Protein AF-A0A1Y0G745-F1 (afdb_monomer_lite)

Radius of gyration: 13.47 Å; chains: 1; bounding box: 27×30×32 Å

pLDDT: mean 79.22, std 12.32, range [39.78, 93.0]

Secondary structure (DSSP, 8-state):
--GGGGGGS-GGG--HHHHHHHHHHHHHHTT-SEEEE--GGGT-TTS-TTHHHHHHHHHHHHH-TTPEEEE-GGGHHHHHTT-

Structure (mmCIF, N/CA/C/O backbone):
data_AF-A0A1Y0G745-F1
#
_entry.id   AF-A0A1Y0G745-F1
#
loop_
_atom_site.group_PDB
_atom_site.id
_atom_site.type_symbol
_atom_site.label_atom_id
_atom_site.label_alt_id
_atom_site.label_comp_id
_atom_site.label_asym_id
_atom_site.label_entity_id
_atom_site.label_seq_id
_atom_site.pdbx_PDB_ins_code
_atom_site.Cartn_x
_atom_site.Cartn_y
_atom_site.Cartn_z
_atom_site.occupancy
_atom_site.B_iso_or_equiv
_atom_site.auth_seq_id
_atom_site.auth_comp_id
_atom_site.auth_asym_id
_atom_site.auth_atom_id
_atom_site.pdbx_PDB_model_num
ATOM 1 N N . MET A 1 1 ? 12.375 10.369 -10.911 1.00 44.25 1 MET A N 1
ATOM 2 C CA . MET A 1 1 ? 11.001 10.271 -11.444 1.00 44.25 1 MET A CA 1
ATOM 3 C C . MET A 1 1 ? 10.116 11.146 -10.582 1.00 44.25 1 MET A C 1
ATOM 5 O O . MET A 1 1 ? 10.125 10.993 -9.368 1.00 44.25 1 MET A O 1
ATOM 9 N N . THR A 1 2 ? 9.468 12.138 -11.177 1.00 43.62 2 THR A N 1
ATOM 10 C CA . THR A 1 2 ? 8.615 13.102 -10.479 1.00 43.62 2 THR A CA 1
ATOM 11 C C . T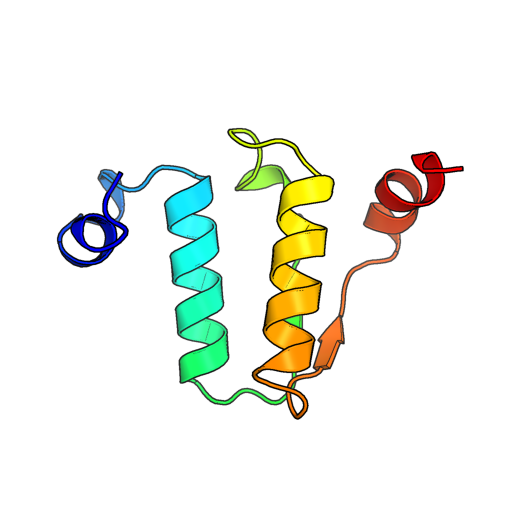HR A 1 2 ? 7.261 12.463 -10.181 1.00 43.62 2 THR A C 1
ATOM 13 O O . 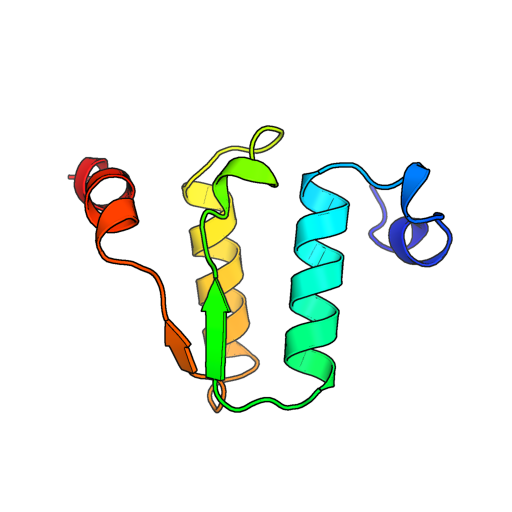THR A 1 2 ? 6.592 11.973 -11.081 1.00 43.62 2 THR A O 1
ATOM 16 N N . HIS A 1 3 ? 6.848 12.468 -8.914 1.00 55.69 3 HIS A N 1
ATOM 17 C CA . HIS A 1 3 ? 5.610 11.848 -8.420 1.00 55.69 3 HIS A CA 1
ATOM 18 C C . HIS A 1 3 ? 4.309 12.435 -9.030 1.00 55.69 3 HIS A C 1
ATOM 20 O O . HIS A 1 3 ? 3.226 11.920 -8.768 1.00 55.69 3 HIS A O 1
ATOM 26 N N . GLY A 1 4 ? 4.400 13.494 -9.847 1.00 59.84 4 GLY A N 1
ATOM 27 C CA . GLY A 1 4 ? 3.261 14.222 -10.419 1.00 59.84 4 GLY A CA 1
ATOM 28 C C . GLY A 1 4 ? 2.551 13.544 -11.596 1.00 59.84 4 GLY A C 1
ATOM 29 O O . GLY A 1 4 ? 1.394 13.861 -11.856 1.00 59.84 4 GLY A O 1
ATOM 30 N N . ASP A 1 5 ? 3.180 12.579 -12.274 1.00 79.31 5 ASP A N 1
ATOM 31 C CA . ASP A 1 5 ? 2.608 12.011 -13.506 1.00 79.31 5 ASP A CA 1
ATOM 32 C C . ASP A 1 5 ? 1.454 11.027 -13.239 1.00 79.31 5 ASP A C 1
ATOM 34 O O . ASP A 1 5 ? 0.656 10.748 -14.130 1.00 79.31 5 ASP A O 1
ATOM 38 N N . ILE A 1 6 ? 1.326 10.510 -12.010 1.00 86.81 6 ILE A N 1
ATOM 39 C CA . ILE A 1 6 ? 0.277 9.543 -11.634 1.00 86.81 6 ILE A CA 1
ATOM 40 C C . ILE A 1 6 ? -1.117 10.174 -11.733 1.00 86.81 6 ILE A C 1
ATOM 42 O O . ILE A 1 6 ? -2.053 9.519 -12.181 1.00 86.81 6 ILE A O 1
ATOM 46 N N . ALA A 1 7 ? -1.253 11.449 -11.357 1.00 83.44 7 ALA A N 1
ATOM 47 C CA . ALA A 1 7 ? -2.538 12.150 -11.331 1.00 83.44 7 ALA A CA 1
ATOM 48 C C . ALA A 1 7 ? -3.146 12.379 -12.728 1.00 83.44 7 ALA A C 1
ATOM 50 O O . ALA A 1 7 ? -4.345 12.618 -12.839 1.00 83.44 7 ALA A O 1
ATOM 51 N N . LEU A 1 8 ? -2.325 12.318 -13.782 1.00 87.69 8 LEU A N 1
ATOM 52 C CA . LEU A 1 8 ? -2.739 12.546 -15.170 1.00 87.69 8 LEU A CA 1
ATOM 53 C C . LEU A 1 8 ? -3.006 11.247 -15.941 1.00 87.69 8 LEU A C 1
ATOM 55 O O . LEU A 1 8 ? -3.495 11.290 -17.069 1.00 87.69 8 LEU A O 1
ATOM 59 N N . LYS A 1 9 ? -2.678 10.094 -15.354 1.00 90.00 9 LYS A N 1
ATOM 60 C CA . LYS A 1 9 ? -2.872 8.785 -15.977 1.00 90.00 9 LYS A CA 1
ATOM 61 C C . LYS A 1 9 ? -4.311 8.309 -15.832 1.00 90.00 9 LYS A C 1
ATOM 63 O O . LYS A 1 9 ? -4.958 8.545 -14.812 1.00 90.00 9 LYS A O 1
ATOM 68 N N . ARG A 1 10 ? -4.791 7.569 -16.831 1.00 88.31 10 ARG A N 1
ATOM 69 C CA . ARG A 1 10 ? -6.009 6.765 -16.685 1.00 88.31 10 ARG A CA 1
ATOM 70 C C . ARG A 1 10 ? -5.701 5.517 -15.872 1.00 88.31 10 ARG A C 1
ATOM 72 O O . ARG A 1 10 ? -4.561 5.062 -15.847 1.00 88.31 10 ARG A O 1
ATOM 79 N N . ASP A 1 11 ? -6.730 4.917 -15.278 1.00 86.56 11 ASP A N 1
ATOM 80 C CA . ASP A 1 11 ? -6.592 3.675 -14.504 1.00 86.56 11 ASP A CA 1
ATOM 81 C C . ASP A 1 11 ? -5.892 2.557 -15.297 1.00 86.56 11 ASP A C 1
ATOM 83 O O . ASP A 1 11 ? -5.103 1.792 -14.736 1.00 86.56 11 ASP A O 1
ATOM 87 N N . GLU A 1 12 ? -6.141 2.476 -16.608 1.00 90.56 12 GLU A N 1
ATOM 88 C CA . GLU A 1 12 ? -5.501 1.511 -17.510 1.00 90.56 12 GLU A CA 1
ATOM 89 C C . GLU A 1 12 ? -3.982 1.710 -17.638 1.00 90.56 12 GLU A C 1
ATOM 91 O O . GLU A 1 12 ? -3.257 0.721 -17.712 1.00 90.56 12 GLU A O 1
ATOM 96 N N . ASP A 1 13 ? -3.500 2.951 -17.526 1.00 93.00 13 ASP A N 1
ATOM 97 C CA . ASP A 1 13 ? -2.088 3.339 -17.672 1.00 93.00 13 ASP A CA 1
ATOM 98 C C . ASP A 1 13 ? -1.292 3.288 -16.352 1.00 93.00 13 ASP A C 1
ATOM 100 O O . ASP A 1 13 ? -0.078 3.557 -16.313 1.00 93.00 13 ASP A O 1
ATOM 104 N N . LEU A 1 14 ? -1.971 2.995 -15.239 1.00 91.62 14 LEU A N 1
ATOM 105 C CA . LEU A 1 14 ? -1.346 2.828 -13.930 1.00 91.62 14 LEU A CA 1
ATOM 106 C C . LEU A 1 14 ? -0.688 1.449 -13.825 1.00 91.62 14 LEU A C 1
ATOM 108 O O . LEU A 1 14 ? -1.339 0.424 -14.051 1.00 91.62 14 LEU A O 1
ATOM 112 N N . THR A 1 15 ? 0.571 1.419 -13.374 1.00 91.38 15 THR A N 1
ATOM 113 C CA . THR A 1 15 ? 1.210 0.165 -12.938 1.00 91.38 15 THR A CA 1
ATOM 114 C C . THR A 1 15 ? 0.485 -0.418 -11.723 1.00 91.38 15 THR A C 1
ATOM 116 O O . THR A 1 15 ? -0.308 0.267 -11.069 1.00 91.38 15 THR A O 1
ATOM 119 N N . LEU A 1 16 ? 0.765 -1.677 -11.379 1.00 91.31 16 LEU A N 1
ATOM 120 C CA . LEU A 1 16 ? 0.164 -2.319 -10.206 1.00 91.31 16 LEU A CA 1
ATOM 121 C C . LEU A 1 16 ? 0.443 -1.523 -8.924 1.00 91.31 16 LEU A C 1
ATOM 123 O O . LEU A 1 16 ? -0.506 -1.158 -8.222 1.00 91.31 16 LEU A O 1
ATOM 127 N N . THR A 1 17 ? 1.701 -1.135 -8.695 1.00 90.25 17 THR A N 1
ATOM 128 C CA . THR A 1 17 ? 2.067 -0.299 -7.544 1.00 90.25 17 THR A CA 1
ATOM 129 C C . THR A 1 17 ? 1.388 1.074 -7.573 1.00 90.25 17 THR A C 1
ATOM 131 O O . THR A 1 17 ? 0.926 1.561 -6.540 1.00 90.25 17 THR A O 1
ATOM 134 N N . GLN A 1 18 ? 1.235 1.702 -8.745 1.00 90.94 18 GLN A N 1
ATOM 135 C CA . GLN A 1 18 ? 0.515 2.979 -8.850 1.00 90.94 18 GLN A CA 1
ATOM 136 C C . GLN A 1 18 ? -0.970 2.824 -8.491 1.00 90.94 18 GLN A C 1
ATOM 138 O O . GLN A 1 18 ? -1.520 3.655 -7.767 1.00 90.94 18 GLN A O 1
ATOM 143 N N . ARG A 1 19 ? -1.616 1.731 -8.919 1.00 92.06 19 ARG A N 1
ATOM 144 C CA . ARG A 1 19 ? -3.001 1.414 -8.527 1.00 92.06 19 ARG A CA 1
ATOM 145 C C . ARG A 1 19 ? -3.126 1.192 -7.024 1.00 92.06 19 ARG A C 1
ATOM 147 O O . ARG A 1 19 ? -4.117 1.619 -6.432 1.00 92.06 19 ARG A O 1
ATOM 154 N N . PHE A 1 20 ? -2.146 0.535 -6.406 1.00 91.12 20 PHE A N 1
ATOM 155 C CA . PHE A 1 20 ? -2.101 0.367 -4.955 1.00 91.12 20 PHE A CA 1
ATOM 156 C C . PHE A 1 20 ? -2.028 1.721 -4.236 1.00 91.12 20 PHE A C 1
ATOM 158 O O . PHE A 1 20 ? -2.884 2.012 -3.399 1.00 91.12 20 PHE A O 1
ATOM 165 N N . ALA A 1 21 ? -1.089 2.586 -4.631 1.00 88.56 21 ALA A N 1
ATOM 166 C CA . ALA A 1 21 ? -0.928 3.922 -4.058 1.00 88.56 21 ALA A CA 1
ATOM 167 C C . ALA A 1 21 ? -2.200 4.780 -4.197 1.00 88.56 21 ALA A C 1
ATOM 169 O O . ALA A 1 21 ? -2.636 5.405 -3.231 1.00 88.56 21 ALA A O 1
ATOM 170 N N . VAL A 1 22 ? -2.857 4.759 -5.364 1.00 90.69 22 VAL A N 1
ATOM 171 C CA . VAL A 1 22 ? -4.123 5.483 -5.584 1.00 90.69 22 VAL A CA 1
ATO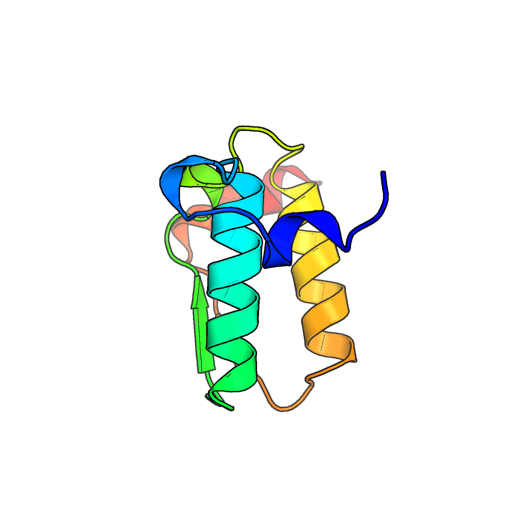M 172 C C . VAL A 1 22 ? -5.240 4.959 -4.675 1.00 90.69 22 VAL A C 1
ATOM 174 O O . VAL A 1 22 ? -5.976 5.754 -4.088 1.00 90.69 22 VAL A O 1
ATOM 177 N N . LYS A 1 23 ? -5.376 3.636 -4.505 1.00 90.31 23 LYS A N 1
ATOM 178 C CA . LYS A 1 23 ? -6.368 3.055 -3.580 1.00 90.31 23 LYS A CA 1
ATOM 179 C C . LYS A 1 23 ? -6.115 3.484 -2.135 1.00 90.31 23 LYS A C 1
ATOM 181 O O . LYS A 1 23 ? -7.070 3.849 -1.450 1.00 90.31 23 LYS A O 1
ATOM 186 N N . MET A 1 24 ? -4.853 3.490 -1.705 1.00 88.25 24 MET A N 1
ATOM 187 C CA . MET A 1 24 ? -4.461 3.964 -0.377 1.00 88.25 24 MET A CA 1
ATOM 188 C C . MET A 1 24 ? -4.786 5.446 -0.186 1.00 88.25 24 MET A C 1
ATOM 190 O O . MET A 1 24 ? -5.476 5.797 0.769 1.00 88.25 24 MET A O 1
ATOM 194 N N . ALA A 1 25 ? -4.395 6.304 -1.133 1.00 87.06 25 ALA A N 1
ATOM 195 C CA . ALA A 1 25 ? -4.705 7.731 -1.090 1.00 87.06 25 ALA A CA 1
ATOM 196 C C . ALA A 1 25 ? -6.219 7.981 -0.973 1.00 87.06 25 ALA A C 1
ATOM 198 O O . ALA A 1 25 ? -6.658 8.753 -0.124 1.00 87.06 25 ALA A O 1
ATOM 199 N N . ARG A 1 26 ? -7.045 7.268 -1.755 1.00 87.38 26 ARG A N 1
ATOM 200 C CA . ARG A 1 26 ? -8.513 7.368 -1.658 1.00 87.38 26 ARG A CA 1
ATOM 201 C C . ARG A 1 26 ? -9.036 6.935 -0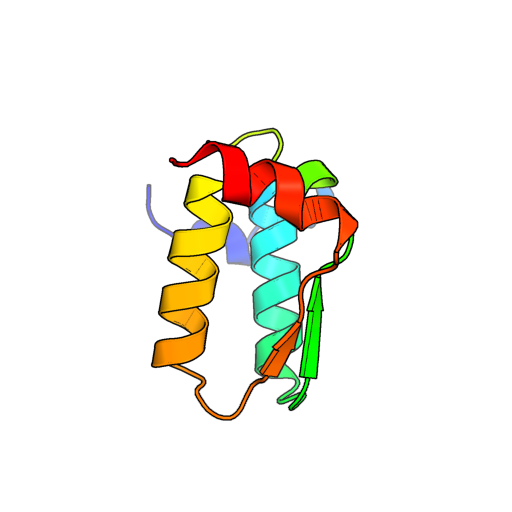.288 1.00 87.38 26 ARG A C 1
ATOM 203 O O . ARG A 1 26 ? -9.929 7.593 0.239 1.00 87.38 26 ARG A O 1
ATOM 210 N N . ALA A 1 27 ? -8.502 5.860 0.292 1.00 86.81 27 ALA A N 1
ATOM 211 C CA . ALA A 1 27 ? -8.912 5.397 1.618 1.00 86.81 27 ALA A CA 1
ATOM 212 C C . ALA A 1 27 ? -8.638 6.453 2.704 1.00 86.81 27 ALA A C 1
ATOM 214 O O . ALA A 1 27 ? -9.519 6.735 3.517 1.00 86.81 27 ALA A O 1
ATOM 215 N N . ILE A 1 28 ? -7.463 7.086 2.651 1.00 84.25 28 ILE A N 1
ATOM 216 C CA . ILE A 1 28 ? -7.039 8.149 3.576 1.00 84.25 28 ILE A CA 1
ATOM 217 C C . ILE A 1 28 ? -7.878 9.419 3.380 1.00 84.25 28 ILE A C 1
ATOM 219 O O . ILE A 1 28 ? -8.392 9.989 4.341 1.00 84.25 28 ILE A O 1
ATOM 223 N N . MET A 1 29 ? -8.091 9.851 2.131 1.00 84.44 29 MET A N 1
ATOM 224 C CA . MET A 1 29 ? -8.882 11.051 1.819 1.00 84.44 29 MET A CA 1
ATOM 225 C C . MET A 1 29 ? -10.334 10.953 2.297 1.00 84.44 29 MET A C 1
ATOM 227 O O . MET A 1 29 ? -10.935 11.965 2.655 1.00 84.44 29 MET A O 1
ATOM 231 N N . LEU A 1 30 ? -10.901 9.743 2.338 1.00 83.31 30 LEU A N 1
ATOM 232 C CA . LEU A 1 30 ? -12.243 9.501 2.873 1.00 83.31 30 LEU A CA 1
ATOM 233 C C . LEU A 1 30 ? -12.313 9.601 4.409 1.00 83.31 30 LEU A C 1
ATOM 235 O O . LEU A 1 30 ? -13.394 9.393 4.961 1.00 83.31 30 LEU A O 1
ATOM 239 N N . ARG A 1 31 ? -11.194 9.909 5.089 1.00 73.31 31 ARG A N 1
ATOM 240 C CA . ARG A 1 31 ? -11.069 10.054 6.552 1.00 73.31 31 ARG A CA 1
ATOM 241 C C . ARG A 1 31 ? -11.694 8.884 7.309 1.00 73.31 31 ARG A C 1
ATOM 243 O O . ARG A 1 31 ? -12.397 9.058 8.304 1.00 73.31 31 ARG A O 1
ATOM 250 N N . ARG A 1 32 ? -11.498 7.670 6.788 1.00 70.00 32 ARG A N 1
ATOM 251 C CA . ARG A 1 32 ? -11.993 6.447 7.419 1.00 70.00 32 ARG A CA 1
ATOM 252 C C . ARG A 1 32 ? -11.051 6.108 8.576 1.00 70.00 32 ARG A C 1
ATOM 254 O O . ARG A 1 32 ? -9.879 5.875 8.314 1.00 70.00 32 ARG A O 1
ATOM 261 N N . PRO A 1 33 ? -11.533 5.989 9.824 1.00 73.19 33 PRO A N 1
ATOM 262 C CA . PRO A 1 33 ? -10.665 5.703 10.972 1.00 73.19 33 PRO A CA 1
ATOM 263 C C . PRO A 1 33 ? -10.043 4.296 10.929 1.00 73.19 33 PRO A C 1
ATOM 265 O O . PRO A 1 33 ? -9.187 3.973 11.748 1.00 73.19 33 PRO A O 1
ATOM 268 N N . LEU A 1 34 ? -10.479 3.442 9.997 1.00 80.81 34 LEU A N 1
ATOM 269 C CA . LEU A 1 34 ? -10.005 2.076 9.827 1.00 80.81 34 LEU A CA 1
ATOM 270 C C . LEU A 1 34 ? -9.709 1.798 8.350 1.00 80.81 34 LEU A C 1
ATOM 272 O O . LEU A 1 34 ? -10.603 1.908 7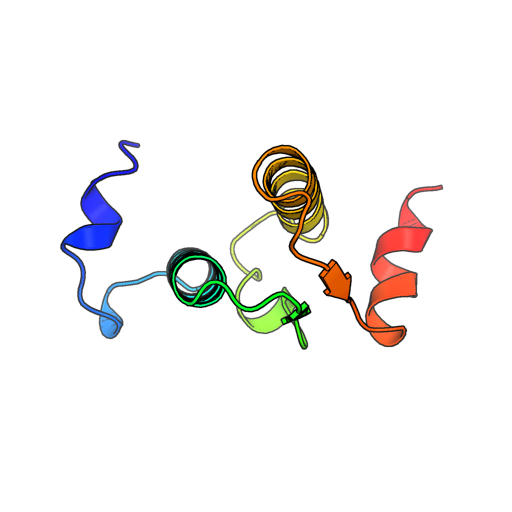.507 1.00 80.81 34 LEU A O 1
ATOM 276 N N . ILE A 1 35 ? -8.473 1.390 8.065 1.00 83.81 35 ILE A N 1
ATOM 277 C CA . ILE A 1 35 ? -8.025 0.916 6.755 1.00 83.81 35 ILE A CA 1
ATOM 278 C C . ILE A 1 35 ? -7.655 -0.563 6.888 1.00 83.81 35 ILE A C 1
ATOM 280 O O . ILE A 1 35 ? -6.844 -0.943 7.731 1.00 83.81 35 ILE A O 1
ATOM 284 N N . VAL A 1 36 ? -8.263 -1.397 6.045 1.00 84.19 36 VAL A N 1
ATOM 285 C CA . VAL A 1 36 ? -7.982 -2.834 5.962 1.00 84.19 36 VAL A CA 1
ATOM 286 C C . VAL A 1 36 ? -7.332 -3.113 4.617 1.00 84.19 36 VAL A C 1
ATOM 288 O O . VAL A 1 36 ? -7.893 -2.758 3.578 1.00 84.19 36 VAL A O 1
ATOM 291 N N . ILE A 1 37 ? -6.165 -3.752 4.635 1.00 85.25 37 ILE A N 1
ATOM 292 C CA . ILE A 1 37 ? -5.420 -4.097 3.424 1.00 85.25 37 ILE A CA 1
ATOM 293 C C . ILE A 1 37 ? -5.471 -5.613 3.257 1.00 85.25 37 ILE A C 1
ATOM 295 O O . ILE A 1 37 ? -4.881 -6.344 4.041 1.00 85.25 37 ILE A O 1
ATOM 299 N N . ASP A 1 38 ? -6.198 -6.093 2.246 1.00 85.94 38 ASP A N 1
ATOM 300 C CA . ASP A 1 38 ? -6.271 -7.521 1.925 1.00 85.94 38 ASP A CA 1
ATOM 301 C C . ASP A 1 38 ? -5.409 -7.851 0.702 1.00 85.94 38 ASP A C 1
ATOM 303 O O . ASP A 1 38 ? -5.483 -7.179 -0.329 1.00 85.94 38 ASP A O 1
ATOM 307 N N . ARG A 1 39 ? -4.589 -8.897 0.832 1.00 85.75 39 ARG A N 1
ATOM 308 C CA . ARG A 1 39 ? -3.651 -9.418 -0.181 1.00 85.75 39 ARG A CA 1
ATOM 309 C C . ARG A 1 39 ? -2.872 -8.330 -0.947 1.00 85.75 39 ARG A C 1
ATOM 311 O O . ARG A 1 39 ? -2.899 -8.331 -2.182 1.00 85.75 39 ARG A O 1
ATOM 318 N N . PRO A 1 40 ? -2.131 -7.431 -0.263 1.00 87.62 40 PRO A N 1
ATOM 319 C CA . PRO A 1 40 ? -1.367 -6.354 -0.904 1.00 87.62 40 PRO A CA 1
ATOM 320 C C . PRO A 1 40 ? -0.397 -6.840 -1.989 1.00 87.62 40 PRO A C 1
ATOM 322 O O . PRO A 1 40 ? -0.216 -6.156 -2.995 1.00 87.62 40 PRO A O 1
ATOM 325 N N . ALA A 1 41 ? 0.154 -8.050 -1.846 1.00 86.88 41 ALA A N 1
ATOM 326 C CA . ALA A 1 41 ? 1.045 -8.665 -2.829 1.00 86.88 41 ALA A CA 1
ATOM 327 C C . ALA A 1 41 ? 0.460 -8.730 -4.258 1.00 86.88 41 ALA A C 1
ATOM 329 O O . ALA A 1 41 ? 1.217 -8.673 -5.222 1.00 86.88 41 ALA A O 1
ATOM 330 N N . LEU A 1 42 ? -0.871 -8.776 -4.424 1.00 89.06 42 LEU A N 1
ATOM 331 C CA . LEU A 1 42 ? -1.513 -8.776 -5.749 1.00 89.06 42 LEU A CA 1
ATOM 332 C C . LEU A 1 42 ? -1.287 -7.476 -6.536 1.00 89.06 42 LEU A C 1
ATOM 334 O O . LEU A 1 42 ? -1.400 -7.480 -7.760 1.00 89.06 42 LEU A O 1
ATOM 338 N N . LEU A 1 43 ? -0.996 -6.368 -5.847 1.00 90.69 43 LEU A N 1
ATOM 339 C CA . LEU A 1 43 ? -0.723 -5.067 -6.463 1.00 90.69 43 LEU A CA 1
ATOM 340 C C . LEU A 1 43 ? 0.706 -4.567 -6.219 1.00 90.69 43 LEU A C 1
ATOM 342 O O . LEU A 1 43 ? 1.059 -3.513 -6.731 1.00 90.69 43 LEU A O 1
ATOM 346 N N . LEU A 1 44 ? 1.515 -5.305 -5.458 1.00 89.56 44 LEU A N 1
ATOM 347 C CA . LEU A 1 44 ? 2.900 -4.952 -5.125 1.00 89.56 44 LEU A CA 1
ATOM 348 C C . LEU A 1 44 ? 3.918 -5.928 -5.732 1.00 89.56 44 LEU A C 1
ATOM 350 O O . LEU A 1 44 ? 5.060 -5.993 -5.290 1.00 89.56 44 LEU A O 1
ATOM 354 N N . ALA A 1 45 ? 3.513 -6.701 -6.741 1.00 84.38 45 ALA A N 1
ATOM 355 C CA . ALA A 1 45 ? 4.374 -7.684 -7.397 1.00 84.38 45 ALA A CA 1
ATOM 356 C C . ALA A 1 45 ? 5.543 -7.054 -8.183 1.00 84.38 45 ALA A C 1
ATOM 358 O O . ALA A 1 45 ? 6.518 -7.739 -8.477 1.00 84.38 45 ALA A O 1
ATOM 359 N N . ASP A 1 46 ? 5.444 -5.768 -8.536 1.00 86.69 46 ASP A N 1
ATOM 360 C CA . ASP A 1 46 ? 6.451 -5.005 -9.285 1.00 86.69 46 ASP A CA 1
ATOM 361 C C . ASP A 1 46 ? 7.443 -4.239 -8.390 1.00 86.69 46 ASP A C 1
ATOM 363 O O . ASP A 1 46 ? 8.303 -3.524 -8.904 1.00 86.69 46 ASP A O 1
ATOM 367 N N . VAL A 1 47 ? 7.360 -4.393 -7.064 1.00 88.69 47 VAL A N 1
ATOM 368 C CA . VAL A 1 47 ? 8.255 -3.737 -6.099 1.00 88.69 47 VAL A CA 1
ATOM 369 C C . VAL A 1 47 ? 8.825 -4.723 -5.076 1.00 88.69 47 VAL A C 1
ATOM 371 O O . VAL A 1 47 ? 8.281 -5.813 -4.902 1.00 88.69 47 VAL A O 1
ATOM 374 N N . PRO A 1 48 ? 9.910 -4.360 -4.361 1.00 87.62 48 PRO A N 1
ATOM 375 C CA . PRO A 1 48 ? 10.431 -5.156 -3.252 1.00 87.62 48 PRO A CA 1
ATOM 376 C C . PRO A 1 48 ? 9.414 -5.305 -2.104 1.00 87.62 48 PRO A C 1
ATOM 378 O O . PRO A 1 48 ? 9.354 -4.506 -1.167 1.00 87.62 48 PRO A O 1
ATOM 381 N N . TYR A 1 49 ? 8.599 -6.351 -2.184 1.00 83.88 49 TYR A N 1
ATOM 382 C CA . TYR A 1 49 ? 7.659 -6.777 -1.153 1.00 83.88 49 TYR A CA 1
ATOM 383 C C . TYR A 1 49 ? 8.347 -7.747 -0.168 1.00 83.88 49 TYR A C 1
ATOM 385 O O . TYR A 1 49 ? 9.095 -8.613 -0.623 1.00 83.88 49 TYR A O 1
ATOM 393 N N . PRO A 1 50 ? 8.126 -7.651 1.162 1.00 87.06 50 PRO A N 1
ATOM 394 C CA . PRO A 1 50 ? 7.188 -6.765 1.866 1.00 87.06 50 PRO A CA 1
ATOM 395 C C . PRO A 1 50 ? 7.746 -5.379 2.222 1.00 87.06 50 PRO A C 1
ATOM 397 O O . PRO A 1 50 ? 7.009 -4.563 2.769 1.00 87.06 50 PRO A O 1
ATOM 400 N N . GLN A 1 51 ? 9.026 -5.100 1.951 1.00 85.62 51 GLN A N 1
ATOM 401 C CA . GLN A 1 51 ? 9.715 -3.926 2.502 1.00 85.62 51 GLN A CA 1
ATOM 402 C C . GLN A 1 51 ? 9.014 -2.606 2.170 1.00 85.62 51 GLN A C 1
ATOM 404 O O . GLN A 1 51 ? 8.753 -1.806 3.061 1.00 85.62 51 GLN A O 1
ATOM 409 N N . VAL A 1 52 ? 8.643 -2.420 0.903 1.00 85.81 52 VAL A N 1
ATOM 410 C CA . VAL A 1 52 ? 7.960 -1.202 0.448 1.00 85.81 52 VAL A CA 1
ATOM 411 C C . VAL A 1 52 ? 6.614 -1.005 1.148 1.00 85.81 52 VAL A C 1
ATOM 413 O O . VAL A 1 52 ? 6.231 0.130 1.425 1.00 85.81 52 VAL A O 1
ATOM 416 N N . LEU A 1 53 ? 5.898 -2.093 1.457 1.00 86.19 53 LEU A N 1
ATOM 417 C CA . LEU A 1 53 ? 4.649 -2.002 2.206 1.00 86.19 53 LEU A CA 1
ATOM 418 C C . LEU A 1 53 ? 4.922 -1.491 3.622 1.00 86.19 53 LEU A C 1
ATOM 420 O O . LEU A 1 53 ? 4.269 -0.544 4.037 1.00 86.19 53 LEU A O 1
ATOM 424 N N . HIS A 1 54 ? 5.899 -2.061 4.329 1.00 84.88 54 HIS A N 1
ATOM 425 C CA . HIS A 1 54 ? 6.249 -1.610 5.678 1.00 84.88 54 HIS A CA 1
ATOM 426 C C . HIS A 1 54 ? 6.612 -0.135 5.731 1.00 84.88 54 HIS A C 1
ATOM 428 O O . HIS A 1 54 ? 5.995 0.603 6.491 1.00 84.88 54 HIS A O 1
ATOM 434 N N . ASP A 1 55 ? 7.547 0.294 4.883 1.00 86.94 55 ASP A N 1
ATOM 435 C CA . ASP A 1 55 ? 8.021 1.677 4.882 1.00 86.94 55 ASP A CA 1
ATOM 436 C C . ASP A 1 55 ? 6.855 2.649 4.630 1.00 86.94 55 ASP A C 1
ATOM 438 O O . ASP A 1 55 ? 6.737 3.688 5.279 1.00 86.94 55 ASP A O 1
ATOM 442 N N . MET A 1 56 ? 5.930 2.280 3.735 1.00 85.56 56 MET A N 1
ATOM 443 C CA . MET A 1 56 ? 4.725 3.066 3.476 1.00 85.56 56 MET A CA 1
ATOM 444 C C . MET A 1 56 ? 3.778 3.101 4.686 1.00 85.56 56 MET A C 1
ATOM 446 O O . MET A 1 56 ? 3.256 4.166 5.013 1.00 85.56 56 MET A O 1
ATOM 450 N N . LEU A 1 57 ? 3.519 1.961 5.336 1.00 84.62 57 LEU A N 1
ATOM 451 C CA . LEU A 1 57 ? 2.620 1.899 6.494 1.00 84.62 57 LEU A CA 1
ATOM 452 C C . LEU A 1 57 ? 3.186 2.662 7.697 1.00 84.62 57 LEU A C 1
ATOM 454 O O . LEU A 1 57 ? 2.423 3.358 8.365 1.00 84.62 57 LEU A O 1
ATOM 458 N N . ASP A 1 58 ? 4.500 2.605 7.917 1.00 84.44 58 ASP A N 1
ATOM 459 C CA . ASP A 1 58 ? 5.185 3.361 8.969 1.00 84.44 58 ASP A CA 1
ATOM 460 C C . ASP A 1 58 ? 5.058 4.876 8.733 1.00 84.44 58 ASP A C 1
ATOM 462 O O . ASP A 1 58 ? 4.694 5.623 9.647 1.00 84.44 58 ASP A O 1
ATOM 466 N N . CYS A 1 59 ? 5.264 5.342 7.493 1.00 84.56 59 CYS A N 1
ATOM 467 C CA . CYS A 1 59 ? 5.027 6.742 7.125 1.00 84.56 59 CYS A CA 1
ATOM 468 C C . CYS A 1 59 ? 3.566 7.159 7.351 1.00 84.56 59 CYS A C 1
ATOM 470 O O . CYS A 1 59 ? 3.301 8.216 7.923 1.00 84.56 59 CYS A O 1
ATOM 472 N N . LEU A 1 60 ? 2.607 6.322 6.946 1.00 80.31 60 LEU A N 1
ATOM 473 C CA . LEU A 1 60 ? 1.184 6.617 7.114 1.00 80.31 60 LEU A CA 1
ATOM 474 C C . LEU A 1 60 ? 0.767 6.675 8.581 1.00 80.31 60 LEU A C 1
ATOM 476 O O . LEU A 1 60 ? -0.005 7.554 8.951 1.00 80.31 60 LEU A O 1
ATOM 480 N N . GLN A 1 61 ? 1.278 5.778 9.421 1.00 78.94 61 GLN A N 1
ATOM 481 C CA . GLN A 1 61 ? 0.993 5.797 10.852 1.00 78.94 61 GLN A CA 1
ATOM 482 C C . GLN A 1 61 ? 1.575 7.047 11.532 1.00 78.94 61 GLN A C 1
ATOM 484 O O . GLN A 1 61 ? 0.986 7.551 12.489 1.00 78.94 61 GLN A O 1
ATOM 489 N N . HIS A 1 62 ? 2.697 7.570 11.027 1.00 79.56 62 HIS A N 1
ATOM 490 C CA . HIS A 1 62 ? 3.273 8.829 11.495 1.00 79.56 62 HIS A CA 1
ATOM 491 C C . HIS A 1 62 ? 2.429 10.052 11.094 1.00 79.56 62 HIS A C 1
ATOM 493 O O . HIS A 1 62 ? 2.151 10.902 11.938 1.00 79.56 62 HIS A O 1
ATOM 499 N N . GLU A 1 63 ? 2.001 10.143 9.831 1.00 79.38 63 GLU A N 1
ATOM 500 C CA . GLU A 1 63 ? 1.249 11.301 9.315 1.00 79.38 63 GLU A CA 1
ATOM 501 C C . GLU A 1 63 ? -0.241 11.292 9.693 1.00 79.38 63 GLU A C 1
ATOM 503 O O . GLU A 1 63 ? -0.856 12.345 9.865 1.00 79.38 63 GLU A O 1
ATOM 508 N N . TYR A 1 64 ? -0.827 10.104 9.833 1.00 75.62 64 TYR A N 1
ATOM 509 C CA . TYR A 1 64 ? -2.256 9.888 10.036 1.00 75.62 64 TYR A CA 1
ATOM 510 C C . TYR A 1 64 ? -2.510 8.998 11.255 1.00 75.62 64 TYR A C 1
ATOM 512 O O . TYR A 1 64 ? -3.176 7.968 11.156 1.00 75.62 64 TYR A O 1
ATOM 520 N N . SER A 1 65 ? -2.014 9.418 12.420 1.00 70.44 65 SER A N 1
ATOM 521 C CA . SER A 1 65 ? -2.066 8.657 13.680 1.00 70.44 65 SER A CA 1
ATOM 522 C C . SER A 1 65 ? -3.469 8.205 14.116 1.00 70.44 65 SER A C 1
ATOM 524 O O . SER A 1 65 ? -3.598 7.193 14.804 1.00 70.44 65 SER A O 1
ATOM 526 N N . ASP A 1 66 ? -4.523 8.906 13.689 1.00 72.81 66 ASP A N 1
ATOM 527 C CA . ASP A 1 66 ? -5.919 8.534 13.955 1.00 72.81 66 ASP A CA 1
ATOM 528 C C . ASP A 1 66 ? -6.398 7.316 13.140 1.00 72.81 66 ASP A C 1
ATOM 530 O O . ASP A 1 66 ? -7.419 6.705 13.468 1.00 72.81 66 ASP A O 1
ATOM 534 N N . HIS A 1 67 ? -5.696 6.959 12.059 1.00 69.69 67 HIS A N 1
ATOM 535 C CA . HIS A 1 67 ? -6.069 5.840 11.201 1.00 69.69 67 HIS A CA 1
ATOM 536 C C . HIS A 1 67 ? -5.480 4.549 11.758 1.00 69.69 67 HIS A C 1
ATOM 538 O O . HIS A 1 67 ? -4.267 4.368 11.852 1.00 69.69 67 HIS A O 1
ATOM 544 N N . ARG A 1 68 ? -6.351 3.593 12.077 1.00 70.25 68 ARG A N 1
ATOM 545 C CA . ARG A 1 68 ? -5.926 2.232 12.397 1.00 70.25 68 ARG A CA 1
ATOM 546 C C . ARG A 1 68 ? -5.746 1.456 11.103 1.00 70.25 68 ARG A C 1
ATOM 548 O O . ARG A 1 68 ? -6.704 1.272 10.353 1.00 70.25 68 ARG A O 1
ATOM 555 N N . ILE A 1 69 ? -4.532 0.981 10.861 1.00 68.38 69 ILE A N 1
ATOM 556 C CA . ILE A 1 69 ? -4.222 0.074 9.757 1.00 68.38 69 ILE A CA 1
ATOM 557 C C . ILE A 1 69 ? -4.181 -1.340 10.330 1.00 68.38 69 ILE A C 1
ATOM 559 O O . ILE A 1 69 ? -3.440 -1.608 11.274 1.00 68.38 69 ILE A O 1
ATOM 563 N N . ILE A 1 70 ? -5.014 -2.232 9.795 1.00 69.12 70 ILE A N 1
ATOM 564 C CA . ILE A 1 70 ? -5.040 -3.644 10.187 1.00 69.12 70 ILE A CA 1
ATOM 565 C C . ILE A 1 70 ? -4.596 -4.486 8.998 1.00 69.12 70 ILE A C 1
ATOM 567 O O . ILE A 1 70 ? -5.163 -4.375 7.907 1.00 69.12 70 ILE A O 1
ATOM 571 N N . ASP A 1 71 ? -3.610 -5.344 9.244 1.00 68.81 71 ASP A N 1
ATOM 572 C CA . ASP A 1 71 ? -3.188 -6.388 8.319 1.00 68.81 71 ASP A CA 1
ATOM 573 C C . ASP A 1 71 ? -3.639 -7.770 8.814 1.00 68.81 71 ASP A C 1
ATOM 575 O O . ASP A 1 71 ? -3.918 -7.980 9.999 1.00 68.81 71 ASP A O 1
ATOM 579 N N . TYR A 1 72 ? -3.750 -8.716 7.891 1.00 67.31 72 T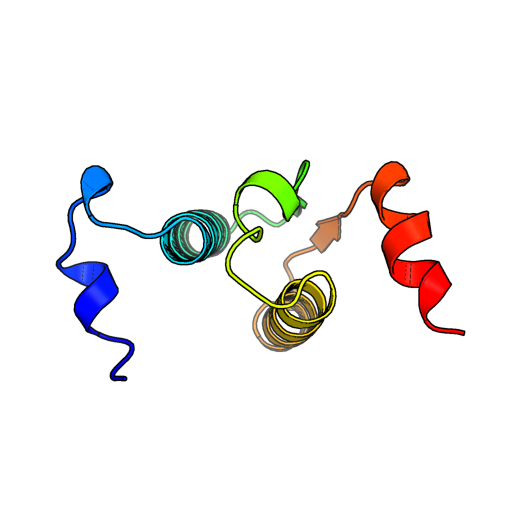YR A N 1
ATOM 580 C CA . TYR A 1 72 ? -4.238 -10.058 8.154 1.00 67.31 72 TYR A CA 1
ATOM 581 C C . TYR A 1 72 ? -3.133 -11.003 8.632 1.00 67.31 72 TYR A C 1
ATOM 583 O O . TYR A 1 72 ? -1.986 -10.947 8.194 1.00 67.31 72 TYR A O 1
ATOM 591 N N . ILE A 1 73 ? -3.538 -11.983 9.445 1.00 66.56 73 ILE A N 1
ATOM 592 C CA . ILE A 1 73 ? -2.665 -13.025 10.013 1.00 66.56 73 ILE A CA 1
ATOM 593 C C . ILE A 1 73 ? -1.915 -13.813 8.927 1.00 66.56 73 ILE A C 1
ATOM 595 O O . ILE A 1 73 ? -0.773 -14.207 9.133 1.00 66.56 73 ILE A O 1
ATOM 599 N N . TRP A 1 74 ? -2.509 -14.027 7.747 1.00 66.38 74 TRP A N 1
ATOM 600 C CA . TRP A 1 74 ? -1.844 -14.771 6.667 1.00 66.38 74 TRP A CA 1
ATOM 601 C C . TRP A 1 74 ? -0.545 -14.091 6.193 1.00 66.38 74 TRP A C 1
ATOM 603 O O . TRP A 1 74 ? 0.356 -14.775 5.709 1.00 66.38 74 TRP A O 1
ATOM 613 N N . ASN A 1 75 ? -0.417 -12.773 6.380 1.00 68.50 75 ASN A N 1
ATOM 614 C CA . ASN A 1 75 ? 0.768 -12.011 5.997 1.00 68.50 75 ASN A CA 1
ATOM 615 C C . ASN A 1 75 ? 1.879 -12.052 7.064 1.00 68.50 75 ASN A C 1
ATOM 617 O O . ASN A 1 75 ? 3.020 -11.689 6.793 1.00 68.50 75 ASN A O 1
ATOM 621 N N . GLN A 1 76 ? 1.579 -12.558 8.265 1.00 67.56 76 GLN A N 1
ATOM 622 C CA . GLN A 1 76 ? 2.517 -12.624 9.387 1.00 67.56 76 GLN A CA 1
ATOM 623 C C . GLN A 1 76 ? 3.794 -13.406 9.043 1.00 67.56 76 GLN A C 1
ATOM 625 O O . GLN A 1 76 ? 4.887 -12.961 9.374 1.00 67.56 76 GLN A O 1
ATOM 630 N N . SER A 1 77 ? 3.681 -14.516 8.308 1.00 69.50 77 SER A N 1
ATOM 631 C CA . SER A 1 77 ? 4.838 -15.327 7.885 1.00 69.50 77 SER A CA 1
ATOM 632 C C . SER A 1 77 ? 5.833 -14.567 6.995 1.00 69.50 77 SER A C 1
ATOM 634 O O . SER A 1 77 ? 7.039 -14.797 7.071 1.00 69.50 77 SER A O 1
ATOM 636 N N . VAL A 1 78 ? 5.337 -13.625 6.187 1.00 67.00 78 VAL A N 1
ATOM 637 C CA . VAL A 1 78 ? 6.154 -12.767 5.320 1.00 67.00 78 VAL A CA 1
ATOM 638 C C . VAL A 1 78 ? 6.950 -11.757 6.156 1.00 67.00 78 VAL A C 1
ATOM 640 O O . VAL A 1 78 ? 8.077 -11.410 5.807 1.00 67.00 78 VAL A O 1
ATOM 643 N N . TYR A 1 79 ? 6.389 -11.326 7.285 1.00 61.56 79 TYR A N 1
ATOM 644 C CA . TYR A 1 79 ? 7.025 -10.414 8.234 1.00 61.56 79 TYR A CA 1
ATOM 645 C C . TYR A 1 79 ? 8.001 -11.119 9.182 1.00 61.56 79 TYR A C 1
ATOM 647 O O . TYR A 1 79 ? 9.052 -10.576 9.514 1.00 61.56 79 TYR A O 1
ATOM 655 N N . GLU A 1 80 ? 7.685 -12.346 9.596 1.00 62.81 80 GLU A N 1
ATOM 656 C CA . GLU A 1 80 ? 8.505 -13.142 10.516 1.00 62.81 80 GLU A CA 1
ATOM 657 C C . GLU A 1 80 ? 9.779 -13.710 9.880 1.00 62.81 80 GLU A C 1
ATOM 659 O O . GLU A 1 80 ? 10.726 -14.019 10.602 1.00 62.81 80 GLU A O 1
ATOM 664 N N . TYR A 1 81 ? 9.860 -13.766 8.546 1.00 55.00 81 TYR A N 1
ATOM 665 C CA . TYR A 1 81 ? 11.085 -14.133 7.818 1.00 55.00 81 TYR A CA 1
ATOM 666 C C . TYR A 1 81 ? 12.243 -13.133 8.027 1.00 55.00 81 TYR A C 1
ATOM 668 O O . TYR A 1 81 ? 13.351 -13.335 7.539 1.00 55.00 81 TYR A O 1
ATOM 676 N N . ARG A 1 82 ? 11.991 -12.036 8.750 1.00 47.94 82 ARG A N 1
ATOM 677 C CA . ARG A 1 82 ? 12.927 -10.944 9.032 1.00 47.94 82 ARG A CA 1
ATOM 678 C C . ARG A 1 82 ? 13.676 -11.097 10.371 1.00 47.94 82 ARG A C 1
ATOM 680 O O . ARG A 1 82 ? 14.055 -10.085 10.959 1.00 47.94 82 ARG A O 1
ATOM 687 N N . LYS A 1 83 ? 13.873 -12.328 10.859 1.00 39.78 83 LYS A N 1
ATOM 688 C CA . LYS A 1 83 ? 14.782 -12.631 11.981 1.00 39.78 83 LYS A CA 1
ATOM 689 C C . LYS A 1 83 ? 16.133 -13.133 11.497 1.00 39.78 83 LYS A C 1
ATOM 691 O O . LYS A 1 83 ? 16.142 -14.074 10.677 1.00 39.78 83 LYS A O 1
#

Sequence (83 aa):
MTHGDIALKRDEDLTLTQRFAVKMARAIMLRRPLIVIDRPALLLADVPYPQVLHDMLDCLQHEYSDHRIIDYIWNQSVYEYRK

Foldseek 3Di:
DDPPVLVVDDPVRAALLSVVVVVVVVVVVVVDLEDEDDPSCVSCVVDPPPVVVVVVVVVCCVVPVSHDYDYDPVCVVVVVVPD